Protein AF-A0A1A9HB32-F1 (afdb_monomer)

pLDDT: mean 95.87, std 4.08, range [65.88, 98.56]

Foldseek 3Di:
DDDDDDDQQQWADPDRPPPDDADDPGDTDNDDDPVCVVVVVVVLVVQLVPDVVSVVVSVVVVVVVVVD

Sequence (68 aa):
MLYFCFSILELKTDTPLLNRTAALKEHALLIINETNALMFLEMLKIFGLLSQAHHNDVLKILEKILQN

Secondary structure (DSSP, 8-state):
-------GGGEE-SS--TTSPPPTT---EE---TTTHHHHHHHHHHHHTS-HHHHHHHHHHHHHHHT-

Mean predicted aligned error: 3.14 Å

InterPro domains:
  IPR018576 Restriction endonuclease, type II, Pab1 [PF09522] (1-65)

Solvent-accessible surface area (backbone atoms only — not comparable to full-atom values): 4495 Å² total; per-residue (Å²): 141,88,84,90,83,78,62,75,83,64,42,51,54,99,62,81,63,78,97,59,82,82,58,92,90,64,78,70,40,77,81,79,45,90,92,55,46,64,58,57,54,52,50,49,54,53,46,30,69,73,41,74,66,40,27,54,52,42,52,53,51,50,55,56,60,74,73,108

Organism: Helicobacter pylori (NCBI:txid210)

Structure (mmCIF, N/CA/C/O backbone):
data_AF-A0A1A9HB32-F1
#
_entry.id   AF-A0A1A9HB32-F1
#
loop_
_atom_site.group_PDB
_atom_site.id
_atom_site.type_symbol
_atom_site.label_atom_id
_atom_site.label_alt_id
_atom_site.label_comp_id
_atom_site.label_asym_id
_atom_site.label_entity_id
_atom_site.label_seq_id
_atom_site.pdbx_PDB_ins_code
_atom_site.Cartn_x
_atom_site.Cartn_y
_atom_site.Cartn_z
_atom_site.occupancy
_atom_site.B_iso_or_equiv
_atom_site.auth_seq_id
_atom_site.auth_comp_id
_atom_site.auth_asym_id
_atom_site.auth_atom_id
_atom_site.pdbx_PDB_model_num
ATOM 1 N N . MET A 1 1 ? -0.712 10.516 11.324 1.00 89.62 1 MET A N 1
ATOM 2 C CA . MET A 1 1 ? -0.191 10.526 9.940 1.00 89.62 1 MET A CA 1
ATOM 3 C C . MET A 1 1 ? 0.602 9.252 9.770 1.00 89.62 1 MET A C 1
ATOM 5 O O . MET A 1 1 ? 1.438 8.980 10.622 1.00 89.62 1 MET A O 1
ATOM 9 N N . LEU A 1 2 ? 0.288 8.458 8.750 1.00 93.75 2 LEU A N 1
ATOM 10 C CA . LEU A 1 2 ? 0.935 7.177 8.475 1.00 93.75 2 LEU A CA 1
ATOM 11 C C . LEU A 1 2 ? 1.581 7.264 7.092 1.00 93.75 2 LEU A C 1
ATOM 13 O O . LEU A 1 2 ? 0.946 7.743 6.156 1.00 93.75 2 LEU A O 1
ATOM 17 N N . TYR A 1 3 ? 2.833 6.828 6.984 1.00 96.38 3 TYR A N 1
ATOM 18 C CA . TYR A 1 3 ? 3.580 6.776 5.730 1.00 96.38 3 TYR A CA 1
ATOM 19 C C . TYR A 1 3 ? 3.936 5.323 5.435 1.00 96.38 3 TYR A C 1
ATOM 21 O O . TYR A 1 3 ? 4.386 4.606 6.327 1.00 96.38 3 TYR A O 1
ATOM 29 N N . PHE A 1 4 ? 3.734 4.904 4.190 1.00 96.00 4 PHE A N 1
ATOM 30 C CA . PHE A 1 4 ? 4.103 3.580 3.713 1.00 96.00 4 PHE A CA 1
ATOM 31 C C . PHE A 1 4 ? 5.333 3.701 2.815 1.00 96.00 4 PHE A C 1
ATOM 33 O O . PHE A 1 4 ? 5.270 4.312 1.749 1.00 96.00 4 PHE A O 1
ATOM 40 N N . CYS A 1 5 ? 6.456 3.158 3.280 1.00 96.31 5 CYS A N 1
ATOM 41 C CA . CYS A 1 5 ? 7.744 3.245 2.602 1.00 96.31 5 CYS A CA 1
ATOM 42 C C . CYS A 1 5 ? 8.153 1.868 2.080 1.00 96.31 5 CYS A C 1
ATOM 44 O O . CYS A 1 5 ? 8.012 0.867 2.777 1.00 96.31 5 CYS A O 1
ATOM 46 N N . PHE A 1 6 ? 8.719 1.836 0.880 1.00 95.00 6 PHE A N 1
ATOM 47 C CA . PHE A 1 6 ? 9.251 0.635 0.246 1.00 95.00 6 PHE A CA 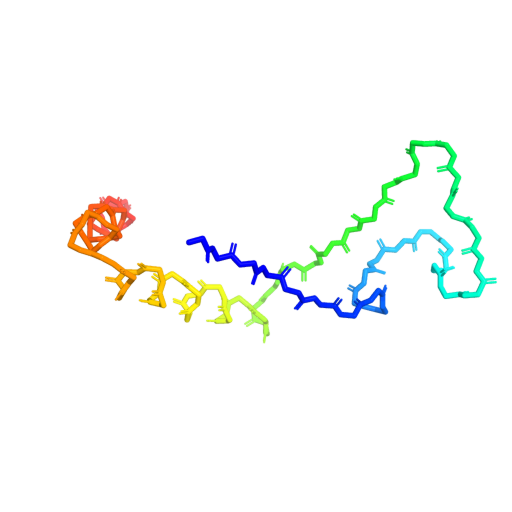1
ATOM 48 C C . PHE A 1 6 ? 10.478 0.996 -0.594 1.00 95.00 6 PHE A C 1
ATOM 50 O O . PHE A 1 6 ? 10.707 2.162 -0.926 1.00 95.00 6 PHE A O 1
ATOM 57 N N . SER A 1 7 ? 11.291 -0.009 -0.918 1.00 95.19 7 SER A N 1
ATOM 58 C CA . SER A 1 7 ? 12.439 0.181 -1.804 1.00 95.19 7 SER A CA 1
ATOM 59 C C . SER A 1 7 ? 11.968 0.472 -3.226 1.00 95.19 7 SER A C 1
ATOM 61 O O . SER A 1 7 ? 11.037 -0.160 -3.718 1.00 95.19 7 SER A O 1
ATOM 63 N N . ILE A 1 8 ? 12.667 1.359 -3.936 1.00 94.94 8 ILE A N 1
ATOM 64 C CA . ILE A 1 8 ? 12.419 1.608 -5.365 1.00 94.94 8 ILE A CA 1
ATOM 65 C C . ILE A 1 8 ? 12.600 0.340 -6.221 1.00 94.94 8 ILE A C 1
ATOM 67 O O . ILE A 1 8 ? 12.088 0.265 -7.332 1.00 94.94 8 ILE A O 1
ATOM 71 N N . LEU A 1 9 ? 13.302 -0.667 -5.690 1.00 94.62 9 LEU A N 1
ATOM 72 C CA . LEU A 1 9 ? 13.497 -1.973 -6.322 1.00 94.62 9 LEU A CA 1
ATOM 73 C C . LEU A 1 9 ? 12.232 -2.843 -6.331 1.00 94.62 9 LEU A C 1
ATOM 75 O O . LEU A 1 9 ? 12.139 -3.746 -7.153 1.00 94.62 9 LEU A O 1
ATOM 79 N N . GLU A 1 10 ? 11.258 -2.561 -5.461 1.00 94.88 10 GLU A N 1
ATOM 80 C CA . GLU A 1 10 ? 9.966 -3.271 -5.414 1.00 94.88 10 GLU A CA 1
ATOM 81 C C . GLU A 1 10 ? 9.011 -2.825 -6.536 1.00 94.88 10 GLU A C 1
ATOM 83 O O . GLU A 1 10 ? 7.945 -3.407 -6.743 1.00 94.88 10 GLU A O 1
ATOM 88 N N . LEU A 1 11 ? 9.366 -1.760 -7.259 1.00 96.00 11 LEU A N 1
ATOM 89 C CA . LEU A 1 11 ? 8.530 -1.180 -8.297 1.00 96.00 11 LEU A CA 1
ATOM 90 C C . LEU A 1 11 ? 8.762 -1.851 -9.651 1.00 96.00 11 LEU A C 1
ATOM 92 O O . LEU A 1 11 ? 9.860 -1.833 -10.211 1.00 96.00 11 LEU A O 1
ATOM 96 N N . LYS A 1 12 ? 7.680 -2.351 -10.244 1.00 95.69 12 LYS A N 1
ATOM 97 C CA . LYS A 1 12 ? 7.667 -2.830 -11.622 1.00 95.69 12 LYS A CA 1
ATOM 98 C C . LYS A 1 12 ? 7.605 -1.645 -12.587 1.00 95.69 12 LYS A C 1
ATOM 100 O O . LYS A 1 12 ? 6.713 -0.802 -12.504 1.00 95.69 12 LYS A O 1
ATOM 105 N N . THR A 1 13 ? 8.554 -1.612 -13.514 1.00 94.56 13 THR A N 1
ATOM 106 C CA . THR A 1 13 ? 8.731 -0.581 -14.546 1.00 94.56 13 THR A CA 1
ATOM 107 C C . THR A 1 13 ? 9.233 -1.228 -15.834 1.00 94.56 13 THR A C 1
ATOM 109 O O . THR A 1 13 ? 9.769 -2.335 -15.789 1.00 94.56 13 THR A O 1
ATOM 112 N N . ASP A 1 14 ? 9.079 -0.548 -16.974 1.00 91.19 14 ASP A N 1
ATOM 113 C CA . ASP A 1 14 ? 9.613 -1.031 -18.259 1.00 91.19 14 ASP A CA 1
ATOM 114 C C . ASP A 1 14 ? 11.148 -1.074 -18.255 1.00 91.19 14 ASP A C 1
ATOM 116 O O . ASP A 1 14 ? 11.763 -1.961 -18.845 1.00 91.19 14 ASP A O 1
ATOM 120 N N . THR A 1 15 ? 11.776 -0.125 -17.552 1.00 92.12 15 THR A N 1
ATOM 121 C CA . THR A 1 15 ? 13.224 -0.085 -17.321 1.00 92.12 15 THR A CA 1
ATOM 122 C C . THR A 1 15 ? 13.512 0.168 -15.840 1.00 92.12 15 THR A C 1
ATOM 124 O O . THR A 1 15 ? 12.890 1.067 -15.267 1.00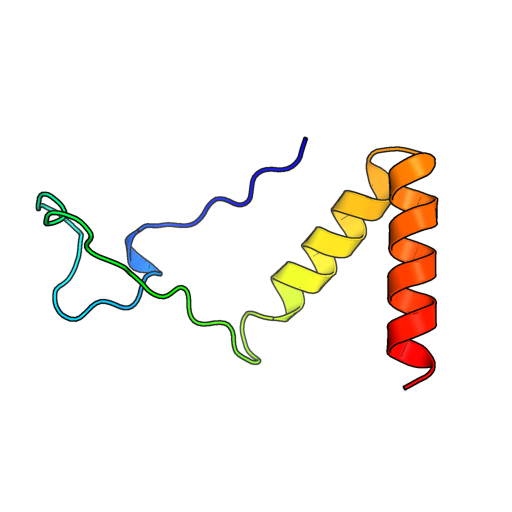 92.12 15 THR A O 1
ATOM 127 N N . PRO A 1 16 ? 14.461 -0.553 -15.207 1.00 92.81 16 PRO A N 1
ATOM 128 C CA . PRO A 1 16 ? 14.760 -0.387 -13.785 1.00 92.81 16 PRO A CA 1
ATOM 129 C C . PRO A 1 16 ? 15.030 1.070 -13.402 1.00 92.81 16 PRO A C 1
ATOM 131 O O . PRO A 1 16 ? 15.739 1.780 -14.113 1.00 92.81 16 PRO A O 1
ATOM 134 N N . LEU A 1 17 ? 14.481 1.515 -12.270 1.00 94.06 17 LEU A N 1
ATOM 135 C CA . LEU A 1 17 ? 14.625 2.899 -11.794 1.00 94.06 17 LEU A CA 1
ATOM 136 C C . LEU A 1 17 ? 15.980 3.186 -11.130 1.00 94.06 17 LEU A C 1
ATOM 138 O O . LEU A 1 17 ? 16.381 4.343 -11.022 1.00 94.06 17 LEU A O 1
ATOM 142 N N . LEU A 1 18 ? 16.685 2.154 -10.656 1.00 95.12 18 LEU A N 1
ATOM 143 C CA . LEU A 1 18 ? 17.964 2.326 -9.968 1.00 95.12 18 LEU A CA 1
ATOM 144 C C . LEU A 1 18 ? 19.010 2.947 -10.912 1.00 95.12 18 LEU A C 1
ATOM 146 O O . LEU A 1 18 ? 19.160 2.511 -12.049 1.00 95.12 18 LEU A O 1
ATOM 150 N N . ASN A 1 19 ? 19.773 3.922 -10.406 1.00 95.00 19 ASN A N 1
ATOM 151 C CA . ASN A 1 19 ? 20.861 4.612 -11.117 1.00 95.00 19 ASN A CA 1
ATOM 152 C C . ASN A 1 19 ? 20.436 5.427 -12.349 1.00 95.00 19 ASN A C 1
ATOM 154 O O . ASN A 1 19 ? 21.249 5.660 -13.245 1.00 95.00 19 ASN A O 1
ATOM 158 N N . ARG A 1 20 ? 19.190 5.906 -12.395 1.00 94.75 20 ARG A N 1
ATOM 159 C CA . ARG A 1 20 ? 18.756 6.859 -13.421 1.00 94.75 20 ARG A CA 1
ATOM 160 C C . ARG A 1 20 ? 17.769 7.887 -12.887 1.00 94.75 20 ARG A C 1
ATOM 162 O O . ARG A 1 20 ? 17.216 7.750 -11.800 1.00 94.75 20 ARG A O 1
ATOM 169 N N . THR A 1 21 ? 17.524 8.901 -13.702 1.00 95.00 21 THR A N 1
ATOM 170 C CA . THR A 1 21 ? 16.462 9.880 -13.477 1.00 95.00 21 THR A CA 1
ATOM 171 C C . THR A 1 21 ? 15.159 9.362 -14.082 1.00 95.00 21 THR A C 1
ATOM 173 O O . THR A 1 21 ? 15.157 8.819 -15.190 1.00 95.00 21 THR A O 1
ATOM 176 N N . ALA A 1 22 ? 14.051 9.525 -13.360 1.00 95.31 22 ALA A N 1
ATOM 177 C CA . ALA A 1 22 ? 12.725 9.240 -13.895 1.00 95.31 22 ALA A CA 1
ATOM 178 C C . ALA A 1 22 ? 12.387 10.211 -15.038 1.00 95.31 22 ALA A C 1
ATOM 180 O O . ALA A 1 22 ? 12.708 11.402 -14.970 1.00 95.31 22 ALA A O 1
ATOM 181 N N . ALA A 1 23 ? 11.739 9.714 -16.087 1.00 95.69 23 ALA A N 1
ATOM 182 C CA . ALA A 1 23 ? 11.287 10.552 -17.188 1.00 95.69 23 ALA A CA 1
ATOM 183 C C . ALA A 1 23 ? 10.080 11.414 -16.776 1.00 95.69 23 ALA A C 1
ATOM 185 O O . ALA A 1 23 ? 9.391 11.159 -15.784 1.00 95.69 23 ALA A O 1
ATOM 186 N N . LEU A 1 24 ? 9.800 12.452 -17.567 1.00 97.44 24 LEU A N 1
ATOM 187 C CA . LEU A 1 24 ? 8.637 13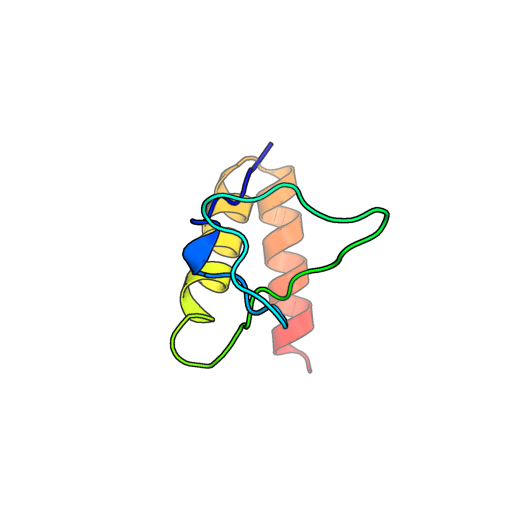.306 -17.350 1.00 97.44 24 LEU A CA 1
ATOM 188 C C . LEU A 1 24 ? 7.352 12.464 -17.382 1.00 97.44 24 LEU A C 1
ATOM 190 O O . LEU A 1 24 ? 7.047 11.849 -18.401 1.00 97.44 24 LEU A O 1
ATOM 194 N N . LYS A 1 25 ? 6.586 12.496 -16.282 1.00 95.88 25 LYS A N 1
ATOM 195 C CA . LYS A 1 25 ? 5.338 11.726 -16.102 1.00 95.88 25 LYS A CA 1
ATOM 196 C C . LYS A 1 25 ? 5.531 10.205 -16.214 1.00 95.88 25 LYS A C 1
ATOM 198 O O . LYS A 1 25 ? 4.607 9.494 -16.606 1.00 95.88 25 LYS A O 1
ATOM 203 N N . GLU A 1 26 ? 6.715 9.704 -15.874 1.00 95.69 26 GLU A N 1
ATOM 204 C CA . GLU A 1 26 ? 6.933 8.271 -15.720 1.00 95.69 26 GLU A CA 1
ATOM 205 C C . GLU A 1 26 ? 6.136 7.720 -14.529 1.00 95.69 26 GLU A C 1
ATOM 207 O O . GLU A 1 26 ? 6.048 8.356 -13.478 1.00 95.69 26 GLU A O 1
ATOM 212 N N . HIS A 1 27 ? 5.563 6.529 -14.700 1.00 95.00 27 HIS A N 1
ATOM 213 C CA . HIS A 1 27 ? 4.827 5.820 -13.660 1.00 95.00 27 HIS A CA 1
ATOM 214 C C . HIS A 1 27 ? 5.476 4.463 -13.399 1.00 95.00 27 HIS A C 1
ATOM 216 O O . HIS A 1 27 ? 6.072 3.859 -14.289 1.00 95.00 27 HIS A O 1
ATOM 222 N N . ALA A 1 28 ? 5.317 3.976 -12.175 1.00 96.06 28 ALA A N 1
ATOM 223 C CA . ALA A 1 28 ? 5.809 2.684 -11.739 1.00 96.06 28 ALA A CA 1
ATOM 224 C C . ALA A 1 28 ? 4.726 1.964 -10.935 1.00 96.06 28 ALA A C 1
ATOM 226 O O . ALA A 1 28 ? 3.873 2.607 -10.320 1.00 96.06 28 ALA A O 1
ATOM 227 N N . LEU A 1 29 ? 4.752 0.634 -10.947 1.00 97.25 29 LEU A N 1
ATOM 228 C CA . LEU A 1 29 ? 3.709 -0.185 -10.341 1.00 97.25 29 LEU A CA 1
ATOM 229 C C . LEU A 1 29 ? 4.252 -0.924 -9.121 1.00 97.25 29 LEU A C 1
ATOM 231 O O . LEU A 1 29 ? 5.132 -1.772 -9.248 1.00 97.25 29 LEU A O 1
ATOM 235 N N . LEU A 1 30 ? 3.682 -0.657 -7.947 1.00 96.94 30 LEU A N 1
ATOM 236 C CA . LEU A 1 30 ? 3.821 -1.556 -6.806 1.00 96.94 30 LEU A CA 1
ATOM 237 C C . LEU A 1 30 ? 2.808 -2.693 -6.973 1.00 96.94 30 LEU A C 1
ATOM 239 O O . LEU A 1 30 ? 1.600 -2.459 -6.946 1.00 96.94 30 LEU A O 1
ATOM 243 N N . ILE A 1 31 ? 3.291 -3.917 -7.178 1.00 96.81 31 ILE A N 1
ATOM 244 C CA . ILE A 1 31 ? 2.420 -5.072 -7.418 1.00 96.81 31 ILE A CA 1
ATOM 245 C C . ILE A 1 31 ? 1.986 -5.678 -6.086 1.00 96.81 31 ILE A C 1
ATOM 247 O O . ILE A 1 31 ? 2.810 -6.194 -5.333 1.00 96.81 31 ILE A O 1
ATOM 251 N N . ILE A 1 32 ? 0.682 -5.654 -5.823 1.00 96.56 32 ILE A N 1
ATOM 252 C CA . ILE A 1 32 ? 0.069 -6.318 -4.671 1.00 96.56 32 ILE A CA 1
ATOM 253 C C . ILE A 1 32 ? -0.446 -7.686 -5.115 1.00 96.56 32 ILE A C 1
ATOM 255 O O . ILE A 1 32 ? -1.126 -7.801 -6.135 1.00 96.56 32 ILE A O 1
ATOM 259 N N . ASN A 1 33 ? -0.101 -8.725 -4.366 1.00 96.31 33 ASN A N 1
ATOM 260 C CA . ASN A 1 33 ? -0.481 -10.108 -4.629 1.00 96.31 33 ASN A CA 1
ATOM 261 C C . ASN A 1 33 ? -0.623 -10.872 -3.301 1.00 96.31 33 ASN A C 1
ATOM 263 O O . ASN A 1 33 ? -0.432 -10.315 -2.220 1.00 96.31 33 ASN A O 1
ATOM 267 N N . GLU A 1 34 ? -0.929 -12.165 -3.369 1.00 96.00 34 GLU A N 1
ATOM 268 C CA . GLU A 1 34 ? -1.177 -12.984 -2.176 1.00 96.00 34 GLU A CA 1
ATOM 269 C C . GLU A 1 34 ? 0.022 -13.087 -1.221 1.00 96.00 34 GLU A C 1
ATOM 271 O O . GLU A 1 34 ? -0.167 -13.266 -0.020 1.00 96.00 34 GLU A O 1
ATOM 276 N N . THR A 1 35 ? 1.256 -12.910 -1.708 1.00 95.75 35 THR A N 1
ATOM 277 C CA . THR A 1 35 ? 2.454 -13.015 -0.863 1.00 95.75 35 THR A CA 1
ATOM 278 C C . THR A 1 35 ? 2.745 -11.741 -0.072 1.00 95.75 35 THR A C 1
ATOM 280 O O . THR A 1 35 ? 3.482 -11.806 0.908 1.00 95.75 35 THR A O 1
ATOM 283 N N . ASN A 1 36 ? 2.204 -10.582 -0.473 1.00 95.12 36 ASN A N 1
ATOM 284 C CA . ASN A 1 36 ? 2.442 -9.300 0.209 1.00 95.12 36 ASN A CA 1
ATOM 285 C C . ASN A 1 36 ? 1.169 -8.598 0.714 1.00 95.12 36 ASN A C 1
ATOM 287 O O . ASN A 1 36 ? 1.271 -7.661 1.508 1.00 95.12 36 ASN A O 1
ATOM 291 N N . ALA A 1 37 ? -0.022 -9.078 0.342 1.00 96.25 37 ALA A N 1
ATOM 292 C CA . ALA A 1 37 ? -1.300 -8.495 0.749 1.00 96.25 37 ALA A CA 1
ATOM 293 C C . ALA A 1 37 ? -1.467 -8.406 2.278 1.00 96.25 37 ALA A C 1
ATOM 295 O O . ALA A 1 37 ? -2.031 -7.433 2.781 1.00 96.25 37 ALA A O 1
ATOM 296 N N . LEU A 1 38 ? -0.926 -9.374 3.030 1.00 96.88 38 LEU A N 1
ATOM 297 C CA . LEU A 1 38 ? -1.007 -9.396 4.497 1.00 96.88 38 LEU A CA 1
ATOM 298 C C . LEU A 1 38 ? -0.395 -8.146 5.150 1.00 96.88 38 LEU A C 1
ATOM 300 O O . LEU A 1 38 ? -0.897 -7.684 6.172 1.00 96.88 38 LEU A O 1
ATOM 304 N N . MET A 1 39 ? 0.629 -7.540 4.540 1.00 96.25 39 MET A N 1
ATOM 305 C CA . MET A 1 39 ? 1.232 -6.303 5.047 1.00 96.25 39 MET A CA 1
ATOM 306 C C . MET A 1 39 ? 0.222 -5.147 5.094 1.00 96.25 39 MET A C 1
ATOM 308 O O . MET A 1 39 ? 0.250 -4.331 6.014 1.00 96.25 39 MET A O 1
ATOM 312 N N . PHE A 1 40 ? -0.703 -5.087 4.135 1.00 96.81 40 PHE A N 1
ATOM 313 C CA . PHE A 1 40 ? -1.726 -4.044 4.082 1.00 96.81 40 PHE A CA 1
ATOM 314 C C . PHE A 1 40 ? -2.815 -4.253 5.143 1.00 96.81 40 PHE A C 1
ATOM 316 O O . PHE A 1 40 ? -3.356 -3.272 5.654 1.00 96.81 40 PHE A O 1
ATOM 323 N N . LEU A 1 41 ? -3.088 -5.503 5.537 1.00 96.25 41 LEU A N 1
ATOM 324 C CA . LEU A 1 41 ? -3.964 -5.799 6.677 1.00 96.25 41 LEU A CA 1
ATOM 325 C C . LEU A 1 41 ? -3.321 -5.3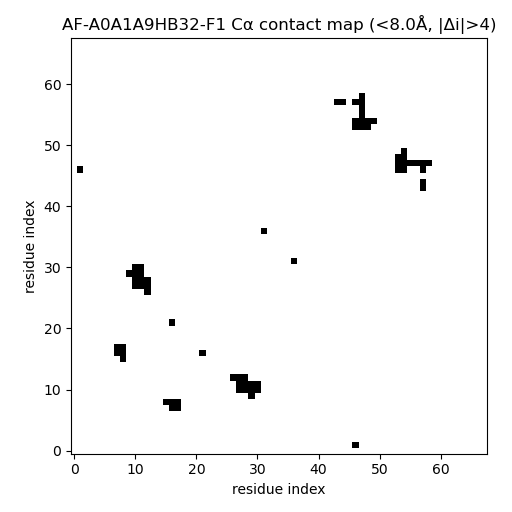69 8.001 1.00 96.25 41 LEU A C 1
ATOM 327 O O . LEU A 1 41 ? -3.982 -4.749 8.834 1.00 96.25 41 LEU A O 1
ATOM 331 N N . GLU A 1 42 ? -2.020 -5.613 8.174 1.00 97.44 42 GLU A N 1
ATOM 332 C CA . GLU A 1 42 ? -1.284 -5.102 9.338 1.00 97.44 42 GLU A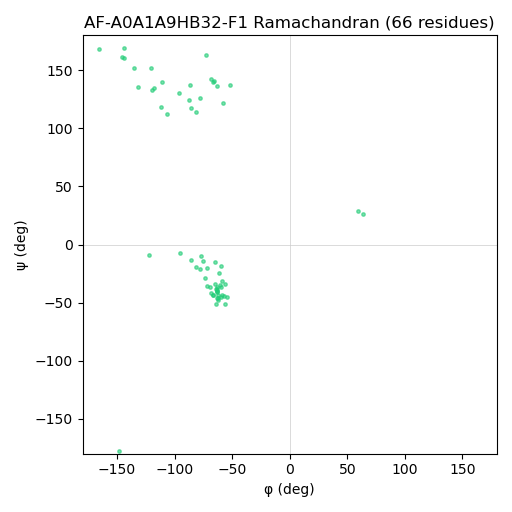 CA 1
ATOM 333 C C . GLU A 1 42 ? -1.239 -3.567 9.347 1.00 97.44 42 GLU A C 1
ATOM 335 O O . GLU A 1 42 ? -1.427 -2.947 10.393 1.00 97.44 42 GLU A O 1
ATOM 340 N N . MET A 1 43 ? -1.089 -2.923 8.185 1.00 97.56 43 MET A N 1
ATOM 341 C CA . MET A 1 43 ? -1.168 -1.463 8.084 1.00 97.56 43 MET A CA 1
ATOM 342 C C . MET A 1 43 ? -2.554 -0.930 8.479 1.00 97.56 43 MET A C 1
ATOM 344 O O . MET A 1 43 ? -2.638 0.075 9.189 1.00 97.56 43 MET A O 1
ATOM 348 N N . LEU A 1 44 ? -3.637 -1.609 8.083 1.00 97.88 44 LEU A N 1
ATOM 349 C CA . LEU A 1 44 ? -5.002 -1.255 8.488 1.00 97.88 44 LEU A CA 1
ATOM 350 C C . LEU A 1 44 ? -5.186 -1.379 10.009 1.00 97.88 44 LEU A C 1
ATOM 352 O O . LEU A 1 44 ? -5.768 -0.497 10.643 1.00 97.88 44 LEU A O 1
ATOM 356 N N . LYS A 1 45 ? -4.623 -2.430 10.614 1.00 97.94 45 LYS A N 1
ATOM 357 C CA . LYS A 1 45 ? -4.599 -2.606 12.071 1.00 97.94 45 LYS A CA 1
ATOM 358 C C . LYS A 1 45 ? -3.820 -1.489 12.767 1.00 97.94 45 LYS A C 1
ATOM 360 O O . LYS A 1 45 ? -4.329 -0.922 13.731 1.00 97.94 45 LYS A O 1
ATOM 365 N N . 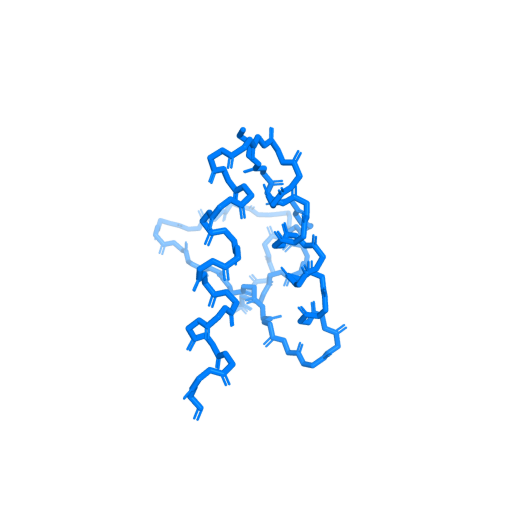ILE A 1 46 ? -2.630 -1.135 12.274 1.00 98.00 46 ILE A N 1
ATOM 366 C CA . ILE A 1 46 ? -1.843 -0.005 12.800 1.00 98.00 46 ILE A CA 1
ATOM 367 C C . ILE A 1 46 ? -2.670 1.279 12.731 1.00 98.00 46 ILE A C 1
ATOM 369 O O . ILE A 1 46 ? -2.722 2.021 13.711 1.00 98.00 46 ILE A O 1
ATOM 373 N N . PHE A 1 47 ? -3.362 1.520 11.614 1.00 98.12 47 PHE A N 1
ATOM 374 C CA . PHE A 1 47 ? -4.213 2.695 11.450 1.00 98.12 47 PHE A CA 1
ATOM 375 C C . PHE A 1 47 ? -5.318 2.752 12.513 1.00 98.12 47 PHE A C 1
ATOM 377 O O . PHE A 1 47 ? -5.513 3.792 13.142 1.00 98.12 47 PHE A O 1
ATOM 384 N N . GLY A 1 48 ? -5.961 1.619 12.802 1.00 98.00 48 GLY A N 1
ATOM 385 C CA . GLY A 1 48 ? -6.989 1.507 13.840 1.00 98.00 48 GLY A CA 1
ATOM 386 C C . GLY A 1 48 ? -6.482 1.739 15.270 1.00 98.00 48 GLY A C 1
ATOM 387 O O . GLY A 1 48 ? -7.290 1.960 16.169 1.00 98.00 48 GLY A O 1
ATOM 388 N N . LEU A 1 49 ? -5.165 1.718 15.496 1.00 97.94 49 LEU A N 1
ATOM 389 C CA . LEU A 1 49 ? -4.538 2.004 16.792 1.00 97.94 49 LEU A CA 1
ATOM 390 C C . LEU A 1 49 ? -4.080 3.468 16.934 1.00 97.94 49 LEU A C 1
ATOM 392 O O . LEU A 1 49 ? -3.660 3.867 18.017 1.00 97.94 49 LEU A O 1
ATOM 396 N N . LEU A 1 50 ? -4.148 4.282 15.872 1.00 97.38 50 LEU A N 1
ATOM 397 C CA . LEU A 1 50 ? -3.591 5.643 15.876 1.00 97.38 50 LEU A CA 1
ATOM 398 C C . LEU A 1 50 ? -4.390 6.646 16.719 1.00 97.38 50 LEU A C 1
ATOM 400 O O . LEU A 1 50 ? -3.813 7.583 17.267 1.00 97.38 50 LEU A O 1
ATOM 404 N N . SER A 1 51 ? -5.718 6.530 16.757 1.00 98.19 51 SER A N 1
ATOM 405 C CA . SER A 1 51 ? -6.599 7.363 17.589 1.00 98.19 51 SER A CA 1
ATOM 406 C C . SER A 1 51 ? -7.995 6.748 17.668 1.00 98.19 51 SER A C 1
ATOM 408 O O . SER A 1 51 ? -8.332 5.876 16.870 1.00 98.19 51 SER A O 1
ATOM 410 N N . GLN A 1 52 ? -8.846 7.249 18.567 1.00 98.38 52 GLN A N 1
ATOM 411 C CA . GLN A 1 52 ? -10.234 6.787 18.661 1.00 98.38 52 GLN A CA 1
ATOM 412 C C . GLN A 1 52 ? -11.027 7.001 17.362 1.00 98.38 52 GLN A C 1
ATOM 414 O O . GLN A 1 52 ? -11.854 6.169 17.000 1.00 98.38 52 GLN A O 1
ATOM 419 N N . ALA A 1 53 ? -10.775 8.105 16.653 1.00 98.50 53 ALA A N 1
ATOM 420 C CA . ALA A 1 53 ? -11.425 8.365 15.372 1.00 98.50 53 ALA A CA 1
ATOM 421 C C . ALA A 1 53 ? -11.020 7.306 14.334 1.00 98.50 53 ALA A C 1
ATOM 423 O O . ALA A 1 53 ? -11.887 6.637 13.780 1.00 98.50 53 ALA A O 1
ATOM 424 N N . HIS A 1 54 ? -9.713 7.067 14.166 1.00 98.56 54 HIS A N 1
ATOM 425 C CA . HIS A 1 54 ? -9.225 6.049 13.232 1.00 98.56 54 HIS A CA 1
ATOM 426 C C . HIS A 1 54 ? -9.679 4.635 13.618 1.00 98.56 54 HIS A C 1
ATOM 428 O O . HIS A 1 54 ? -9.994 3.838 12.741 1.00 98.56 54 HIS A O 1
ATOM 434 N N . HIS A 1 55 ? -9.749 4.327 14.917 1.00 98.50 55 HIS A N 1
ATOM 435 C CA . HIS A 1 55 ? -10.285 3.062 15.413 1.00 98.50 55 HIS A CA 1
ATOM 436 C C . HIS A 1 55 ? -11.716 2.827 14.918 1.00 98.50 55 HIS A C 1
ATOM 438 O O . HIS A 1 55 ? -12.011 1.788 14.328 1.00 98.50 55 HIS A O 1
ATOM 444 N N . ASN A 1 56 ? -12.587 3.822 15.106 1.00 98.56 56 ASN A N 1
ATOM 445 C CA . ASN A 1 56 ? -13.981 3.749 14.681 1.00 98.56 56 ASN A CA 1
ATOM 446 C C . ASN A 1 56 ? -14.107 3.616 13.156 1.00 98.56 56 ASN A C 1
ATOM 448 O O . ASN A 1 56 ? -14.950 2.860 12.674 1.00 98.56 56 ASN A O 1
ATOM 452 N N . ASP A 1 57 ? -13.274 4.330 12.398 1.00 98.44 57 ASP A N 1
ATOM 453 C CA . ASP A 1 57 ? -13.287 4.267 10.936 1.00 98.44 57 ASP A CA 1
ATOM 454 C C . ASP A 1 57 ? -12.849 2.887 10.425 1.00 98.44 57 ASP A C 1
ATOM 456 O O . ASP A 1 57 ? -13.510 2.312 9.559 1.00 98.44 57 ASP A O 1
ATOM 460 N N . VAL A 1 58 ? -11.788 2.308 10.999 1.00 98.44 58 VAL A N 1
ATOM 461 C CA . VAL A 1 58 ? -11.311 0.964 10.633 1.00 98.44 58 VAL A CA 1
ATOM 462 C C . VAL A 1 58 ? -12.357 -0.102 10.934 1.00 98.44 58 VAL A C 1
ATOM 464 O O . VAL A 1 58 ? -12.595 -0.957 10.082 1.00 98.44 58 VAL A O 1
ATOM 467 N N . LEU A 1 59 ? -13.024 -0.042 12.092 1.00 98.38 59 LEU A N 1
ATOM 468 C CA . LEU A 1 59 ? -14.099 -0.986 12.409 1.00 98.38 59 LEU A CA 1
A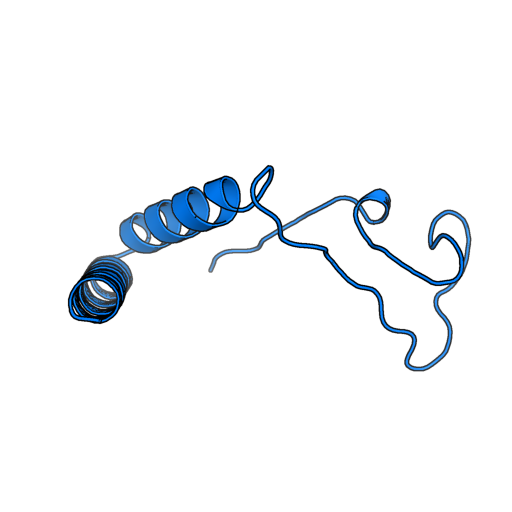TOM 469 C C . LEU A 1 59 ? -15.241 -0.910 11.390 1.00 98.38 59 LEU A C 1
ATOM 471 O O . LEU A 1 59 ? -15.652 -1.946 10.877 1.00 98.38 59 LEU A O 1
ATOM 475 N N . LYS A 1 60 ? -15.688 0.293 11.011 1.00 98.38 60 LYS A N 1
ATOM 476 C CA . LYS A 1 60 ? -16.744 0.461 9.994 1.00 98.38 60 LYS A CA 1
ATOM 477 C C . LYS A 1 60 ? -16.335 -0.060 8.617 1.00 98.38 60 LYS A C 1
ATOM 479 O O . LY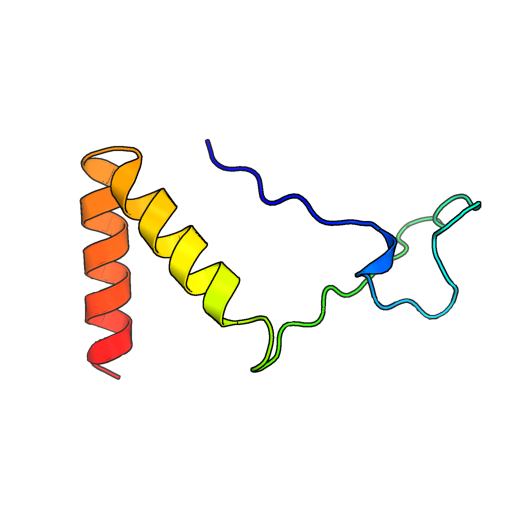S A 1 60 ? -17.159 -0.632 7.906 1.00 98.38 60 LYS A O 1
ATOM 484 N N . ILE A 1 61 ? -15.074 0.134 8.227 1.00 98.12 61 ILE A N 1
ATOM 485 C CA . ILE A 1 61 ? -14.535 -0.422 6.978 1.00 98.12 61 ILE A CA 1
ATOM 486 C C . ILE A 1 61 ? -14.579 -1.954 7.029 1.00 98.12 61 ILE A C 1
ATOM 488 O O . ILE A 1 61 ? -15.070 -2.576 6.088 1.00 98.12 61 ILE A O 1
ATOM 492 N N . LEU A 1 62 ? -14.118 -2.561 8.127 1.00 97.75 62 LEU A N 1
ATOM 493 C CA . LEU A 1 62 ? -14.126 -4.016 8.308 1.00 97.75 62 LEU A CA 1
ATOM 494 C C . LEU A 1 62 ? -15.548 -4.584 8.322 1.00 97.75 62 LEU A C 1
ATOM 496 O O . LEU A 1 62 ? -15.817 -5.552 7.615 1.00 97.75 62 LEU A O 1
ATOM 500 N N . GLU A 1 63 ? -16.468 -3.956 9.056 1.00 98.06 63 GLU A N 1
ATOM 501 C CA . GLU A 1 63 ? -17.891 -4.310 9.053 1.00 98.06 63 GLU A CA 1
ATOM 502 C C . GLU A 1 63 ? -18.456 -4.299 7.632 1.00 98.06 63 GLU A C 1
ATOM 504 O O . GLU A 1 63 ? -19.137 -5.241 7.231 1.00 98.06 63 GLU A O 1
ATOM 509 N N . LYS A 1 64 ? -18.136 -3.269 6.839 1.00 97.94 64 LYS A N 1
ATOM 510 C CA . LYS A 1 64 ? -18.637 -3.161 5.469 1.00 97.94 64 LYS A CA 1
ATOM 511 C C . LYS A 1 64 ? -18.039 -4.208 4.528 1.00 97.94 64 LYS A C 1
ATOM 513 O O . LYS A 1 64 ? -18.752 -4.688 3.651 1.00 97.94 64 LYS A O 1
ATOM 518 N N . ILE A 1 65 ? -16.763 -4.555 4.694 1.00 97.06 65 ILE A N 1
ATOM 519 C CA . ILE A 1 65 ? -16.102 -5.608 3.908 1.00 97.06 65 ILE A CA 1
ATOM 520 C C . ILE A 1 65 ? -16.707 -6.980 4.229 1.00 97.06 65 ILE A C 1
ATOM 522 O O . ILE A 1 65 ? -16.970 -7.738 3.306 1.00 97.06 65 ILE A O 1
ATOM 526 N N . LEU A 1 66 ? -16.956 -7.278 5.509 1.00 96.88 66 LEU A N 1
ATOM 527 C CA . LEU A 1 66 ? -17.485 -8.572 5.969 1.00 96.88 66 LEU A CA 1
ATOM 528 C C . LEU A 1 66 ? -18.985 -8.778 5.691 1.00 96.88 66 LEU A C 1
ATOM 530 O O . LEU A 1 66 ? -19.482 -9.891 5.829 1.00 96.88 66 LEU A O 1
ATOM 534 N N . GLN A 1 6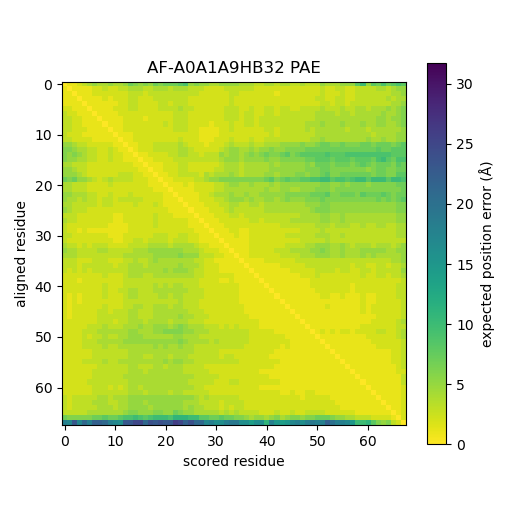7 ? -19.713 -7.712 5.352 1.00 95.38 67 GLN A N 1
ATOM 535 C CA . GLN A 1 67 ? -21.121 -7.769 4.936 1.00 95.38 67 GLN A CA 1
ATOM 536 C C . GLN A 1 67 ? -21.315 -8.057 3.439 1.00 95.38 67 GLN A C 1
ATOM 538 O O . GLN A 1 67 ? -22.452 -8.299 3.030 1.00 95.38 67 GLN A O 1
ATOM 543 N N . ASN A 1 68 ? -20.256 -7.955 2.631 1.00 65.88 68 ASN A N 1
ATOM 544 C CA . ASN A 1 68 ? -20.276 -8.339 1.216 1.00 65.88 68 ASN A CA 1
ATOM 545 C C . ASN A 1 68 ? -20.021 -9.841 1.063 1.00 65.88 68 ASN A C 1
ATOM 547 O O . ASN A 1 68 ? -20.526 -10.396 0.063 1.00 65.88 68 ASN A O 1
#

Radius of gyration: 16.36 Å; Cα contacts (8 Å, |Δi|>4): 34; chains: 1; bounding box: 42×26×37 Å